Protein AF-A0A1M4LF15-F1 (afdb_monomer_lite)

Radius of gyration: 17.49 Å; chains: 1; bounding box: 39×32×40 Å

Secondary structure (DSSP, 8-state):
---HHHHHHHHHHHHHHHTTT-TT--HHHHHHHHHHHHHHHHHHHHHHH-HHHHHHHHHHHHHHS--

Foldseek 3Di:
DDDPVVVLVVVVVVCCVVPVVCPPDDSVVVVVVVVVVVVVVVVVVVCVVPVPVVVVVVVVVVVVVVD

pLDDT: mean 81.17, std 10.42, range [45.41, 92.69]

Structure (mmCIF, N/CA/C/O backbone):
data_AF-A0A1M4LF15-F1
#
_entry.id   AF-A0A1M4LF15-F1
#
loop_
_atom_site.group_PDB
_atom_site.id
_atom_site.type_symbol
_atom_site.label_atom_id
_atom_site.label_alt_id
_atom_site.label_comp_id
_atom_site.label_asym_id
_atom_site.label_entity_id
_atom_site.label_seq_id
_atom_site.pdbx_PDB_ins_code
_atom_site.Cartn_x
_atom_site.Cartn_y
_atom_site.Cartn_z
_atom_site.occupancy
_atom_site.B_iso_or_equiv
_atom_site.auth_seq_id
_atom_site.auth_comp_id
_atom_site.auth_asym_id
_atom_site.auth_atom_id
_atom_site.pdbx_PDB_model_num
ATOM 1 N N . MET A 1 1 ? -12.787 -2.743 -13.000 1.00 55.50 1 MET A N 1
ATOM 2 C CA . MET A 1 1 ? -11.974 -1.773 -12.225 1.00 55.50 1 MET A CA 1
ATOM 3 C C . MET A 1 1 ? -11.800 -2.307 -10.814 1.00 55.50 1 MET A C 1
ATOM 5 O O . MET A 1 1 ? -12.774 -2.784 -10.249 1.00 55.50 1 MET A O 1
ATOM 9 N N . PHE A 1 2 ? -10.593 -2.254 -10.249 1.00 68.38 2 PHE A N 1
ATOM 10 C CA . PHE A 1 2 ? -10.384 -2.602 -8.841 1.00 68.38 2 PHE A CA 1
ATOM 11 C C . PHE A 1 2 ? -11.103 -1.585 -7.945 1.00 68.38 2 PHE A C 1
ATOM 13 O O . PHE A 1 2 ? -10.854 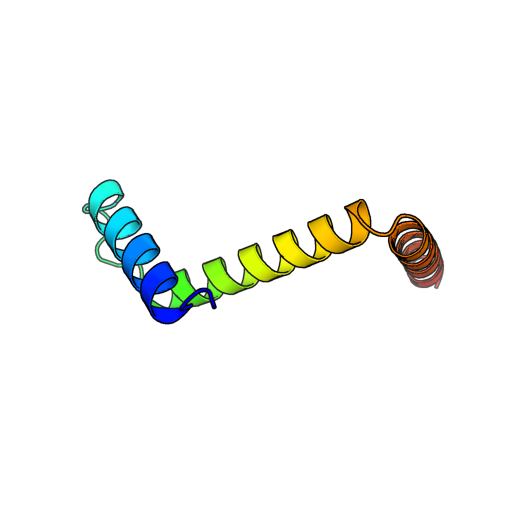-0.384 -8.054 1.00 68.38 2 PHE A O 1
ATOM 20 N N . ASN A 1 3 ? -12.005 -2.051 -7.078 1.00 87.00 3 ASN A N 1
ATOM 21 C CA . ASN A 1 3 ? -12.698 -1.183 -6.132 1.00 87.00 3 ASN A CA 1
ATOM 22 C C . ASN A 1 3 ? -11.807 -0.964 -4.901 1.00 87.00 3 ASN A C 1
ATOM 24 O O . ASN A 1 3 ? -11.677 -1.843 -4.048 1.00 87.00 3 ASN A O 1
ATOM 28 N N . LEU A 1 4 ? -11.195 0.219 -4.818 1.00 82.06 4 LEU A N 1
ATOM 29 C CA . LEU A 1 4 ? -10.277 0.583 -3.737 1.00 82.06 4 LEU A CA 1
ATOM 30 C C . LEU A 1 4 ? -10.920 0.426 -2.352 1.00 82.06 4 LEU A C 1
ATOM 32 O O . LEU A 1 4 ? -10.272 -0.063 -1.433 1.00 82.06 4 LEU A O 1
ATOM 36 N N . SER A 1 5 ? -12.199 0.781 -2.213 1.00 85.19 5 SER A N 1
ATOM 37 C CA . SER A 1 5 ? -12.920 0.671 -0.940 1.00 85.19 5 SER A CA 1
ATOM 38 C C . SER A 1 5 ? -13.018 -0.782 -0.472 1.00 85.19 5 SER A C 1
ATOM 40 O O . SER A 1 5 ? -12.773 -1.077 0.698 1.00 85.19 5 SER A O 1
ATOM 42 N N . VAL A 1 6 ? -13.301 -1.711 -1.391 1.00 91.06 6 VAL A N 1
ATOM 43 C CA . VAL A 1 6 ? -13.372 -3.151 -1.088 1.00 91.06 6 VAL A CA 1
ATOM 44 C C . VAL A 1 6 ? -12.012 -3.671 -0.622 1.00 91.06 6 VAL A C 1
ATOM 46 O O . VAL A 1 6 ? -11.926 -4.274 0.445 1.00 91.06 6 VAL A O 1
ATOM 49 N N . ILE A 1 7 ? -10.941 -3.337 -1.345 1.00 87.81 7 ILE A N 1
ATOM 50 C CA . ILE A 1 7 ? -9.572 -3.756 -1.004 1.00 87.81 7 ILE A CA 1
ATOM 51 C C . ILE A 1 7 ? -9.148 -3.201 0.364 1.00 87.81 7 ILE A C 1
ATOM 53 O O . ILE A 1 7 ? -8.589 -3.924 1.187 1.00 87.81 7 ILE A O 1
ATOM 57 N N . MET A 1 8 ? -9.441 -1.927 0.646 1.00 88.25 8 MET A N 1
ATOM 58 C CA . MET A 1 8 ? -9.112 -1.315 1.938 1.00 88.25 8 MET A CA 1
ATOM 59 C C . MET A 1 8 ? -9.914 -1.923 3.096 1.00 88.25 8 MET A C 1
ATOM 61 O O . MET A 1 8 ? -9.379 -2.089 4.193 1.00 88.25 8 MET A O 1
ATOM 65 N N . ASN A 1 9 ? -11.186 -2.267 2.872 1.00 91.62 9 ASN A N 1
ATOM 66 C CA . ASN A 1 9 ? -12.015 -2.958 3.864 1.00 91.62 9 ASN A CA 1
ATOM 67 C C . ASN A 1 9 ? -11.462 -4.350 4.190 1.00 91.62 9 ASN A C 1
ATOM 69 O O . ASN A 1 9 ? -11.359 -4.710 5.365 1.00 91.62 9 ASN A O 1
ATOM 73 N N . GLU A 1 10 ? -11.083 -5.113 3.169 1.00 92.69 10 GLU A N 1
ATOM 74 C CA . GLU A 1 10 ? -10.554 -6.464 3.331 1.00 92.69 10 GLU A CA 1
ATOM 75 C C . GLU A 1 10 ? -9.190 -6.457 4.031 1.00 92.69 10 GLU A C 1
ATOM 77 O O . GLU A 1 10 ? -9.008 -7.151 5.033 1.00 92.69 10 GLU A O 1
ATOM 82 N N . ALA A 1 11 ? -8.274 -5.582 3.604 1.00 90.38 11 ALA A N 1
ATOM 83 C CA . ALA A 1 11 ? -6.969 -5.411 4.240 1.00 90.38 11 ALA A CA 1
ATOM 84 C C . ALA A 1 11 ? -7.093 -5.029 5.727 1.00 90.38 11 ALA A C 1
ATOM 86 O O . ALA A 1 11 ? -6.386 -5.578 6.577 1.00 90.38 11 ALA A O 1
ATOM 87 N N . TRP A 1 12 ? -8.030 -4.134 6.061 1.00 91.25 12 TRP A N 1
ATOM 88 C CA . TRP A 1 12 ? -8.313 -3.766 7.449 1.00 91.25 12 TRP A CA 1
ATOM 89 C C . TRP A 1 12 ? -8.900 -4.930 8.261 1.00 91.25 12 TRP A C 1
ATOM 91 O O . TRP A 1 12 ? -8.505 -5.143 9.410 1.00 91.25 12 TRP A O 1
ATOM 101 N N . SER A 1 13 ? -9.824 -5.702 7.677 1.00 91.56 13 SER A N 1
ATOM 102 C CA . SER A 1 13 ? -10.410 -6.887 8.321 1.00 91.56 13 SER A CA 1
ATOM 103 C C . SER A 1 13 ? -9.332 -7.918 8.657 1.00 91.56 13 SER A C 1
ATOM 105 O O . SER A 1 13 ? -9.271 -8.400 9.790 1.00 91.56 13 SER A O 1
ATOM 107 N N . THR A 1 14 ? -8.437 -8.192 7.708 1.00 92.56 14 THR A N 1
ATOM 108 C CA . THR A 1 14 ? -7.304 -9.106 7.887 1.00 92.56 14 THR A CA 1
ATOM 109 C C . THR A 1 14 ? -6.357 -8.615 8.977 1.00 92.56 14 THR A C 1
ATOM 111 O O . THR A 1 14 ? -6.026 -9.380 9.882 1.00 92.56 14 THR A O 1
ATOM 114 N N . TYR A 1 15 ? -5.991 -7.327 8.970 1.00 90.12 15 TYR A N 1
ATOM 115 C CA . TYR A 1 15 ? -5.174 -6.737 10.033 1.00 90.12 15 TYR A CA 1
ATOM 116 C C . TYR A 1 15 ? -5.814 -6.922 11.418 1.00 90.12 15 TYR A C 1
ATOM 118 O O . TYR A 1 15 ? -5.162 -7.399 12.346 1.00 90.12 15 TYR A O 1
ATOM 126 N N . ARG A 1 16 ? -7.109 -6.609 11.557 1.00 90.00 16 ARG A N 1
ATOM 127 C CA . ARG A 1 16 ? -7.840 -6.766 12.825 1.00 90.00 16 ARG A CA 1
ATOM 128 C C . ARG A 1 16 ? -7.886 -8.208 13.318 1.00 90.00 16 ARG A C 1
ATOM 130 O O . ARG A 1 16 ? -7.810 -8.413 14.526 1.00 90.00 16 ARG A O 1
ATOM 137 N N . ARG A 1 17 ? -8.015 -9.193 12.423 1.00 89.69 17 ARG A N 1
ATOM 138 C CA . ARG A 1 17 ? -7.992 -10.616 12.806 1.00 89.69 17 ARG A CA 1
ATOM 139 C C . ARG A 1 17 ? -6.613 -11.031 13.313 1.00 89.69 17 ARG A C 1
ATOM 141 O O . ARG A 1 17 ? -6.524 -11.626 14.381 1.00 89.69 17 ARG A O 1
ATOM 148 N N . SER A 1 18 ? -5.553 -10.667 12.593 1.00 89.69 18 SER A N 1
ATOM 149 C CA . SER A 1 18 ? -4.178 -11.060 12.932 1.00 89.69 18 SER A CA 1
ATOM 150 C C . SER A 1 18 ? -3.618 -10.328 14.155 1.00 89.69 18 SER A C 1
ATOM 152 O O . SER A 1 18 ? -2.811 -10.885 14.895 1.00 89.69 18 SER A O 1
ATOM 154 N N . TYR A 1 19 ? -4.053 -9.089 14.392 1.00 84.38 19 TYR A N 1
ATOM 155 C CA . TYR A 1 19 ? -3.538 -8.218 15.453 1.00 84.38 19 TYR A CA 1
ATOM 156 C C . TYR A 1 19 ? -4.622 -7.810 16.457 1.00 84.38 19 TYR A C 1
ATOM 158 O O . TYR A 1 19 ? -4.557 -6.731 17.044 1.00 84.38 19 TYR A O 1
ATOM 166 N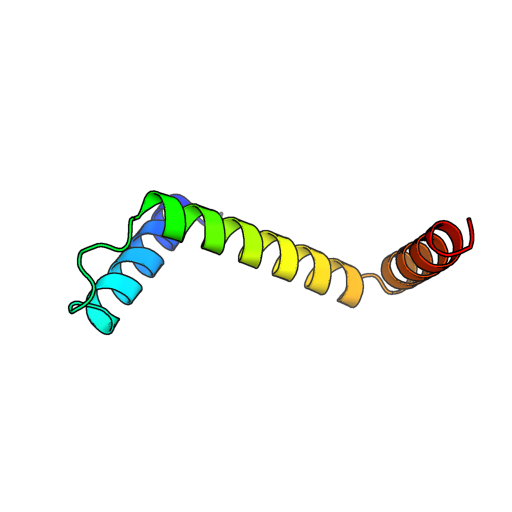 N . SER A 1 20 ? -5.596 -8.691 16.700 1.00 71.50 20 SER A N 1
ATOM 167 C CA . SER A 1 20 ? -6.753 -8.467 17.586 1.00 71.50 20 SER A CA 1
ATOM 168 C C . SER A 1 20 ? -6.396 -7.987 19.002 1.00 71.50 20 SER A C 1
ATOM 170 O O . SER A 1 20 ? -7.200 -7.318 19.644 1.00 71.50 20 SER A O 1
ATOM 172 N N . LYS A 1 21 ? -5.169 -8.256 19.468 1.00 76.81 21 LYS A N 1
ATOM 173 C CA . LYS A 1 21 ? -4.625 -7.805 20.761 1.00 76.81 21 LYS A CA 1
ATOM 174 C C . LYS A 1 21 ? -4.161 -6.338 20.789 1.00 76.81 21 LYS A C 1
ATOM 176 O O . LYS A 1 21 ? -3.748 -5.864 21.842 1.00 76.81 21 LYS A O 1
ATOM 181 N N . ARG A 1 22 ? -4.195 -5.613 19.663 1.00 72.38 22 ARG A N 1
ATOM 182 C CA . ARG A 1 22 ? -3.785 -4.197 19.552 1.00 72.38 22 ARG A CA 1
ATOM 183 C C . ARG A 1 22 ? -4.981 -3.303 19.188 1.00 72.38 22 ARG A C 1
ATOM 185 O O . ARG A 1 22 ? -5.048 -2.798 18.068 1.00 72.38 22 ARG A O 1
ATOM 192 N N . PRO A 1 23 ? -5.934 -3.091 20.115 1.00 69.19 23 PRO A N 1
ATOM 193 C CA . PRO A 1 23 ? -7.169 -2.354 19.835 1.00 69.19 23 PRO A CA 1
ATOM 194 C C . PRO A 1 23 ? -6.947 -0.856 19.576 1.00 69.19 23 PRO A C 1
ATOM 196 O O . PRO A 1 23 ? -7.823 -0.196 19.029 1.00 69.19 23 PRO A O 1
ATOM 199 N N . THR A 1 24 ? -5.783 -0.313 19.944 1.00 81.69 24 THR A N 1
ATOM 200 C CA . THR A 1 24 ? -5.458 1.115 19.827 1.00 81.69 24 THR A CA 1
ATOM 201 C C . THR A 1 24 ? -5.002 1.544 18.435 1.00 81.69 24 THR A C 1
ATOM 203 O O . THR A 1 24 ? -4.885 2.743 18.179 1.00 81.69 24 THR A O 1
ATOM 206 N N . PHE A 1 25 ? -4.737 0.610 17.517 1.00 86.06 25 PHE A N 1
ATOM 207 C CA . PHE A 1 25 ? -4.292 0.985 16.180 1.00 86.06 25 PHE A CA 1
ATOM 208 C C . PHE A 1 25 ? -5.456 1.539 15.353 1.00 86.06 25 PHE A C 1
ATOM 210 O O . PHE A 1 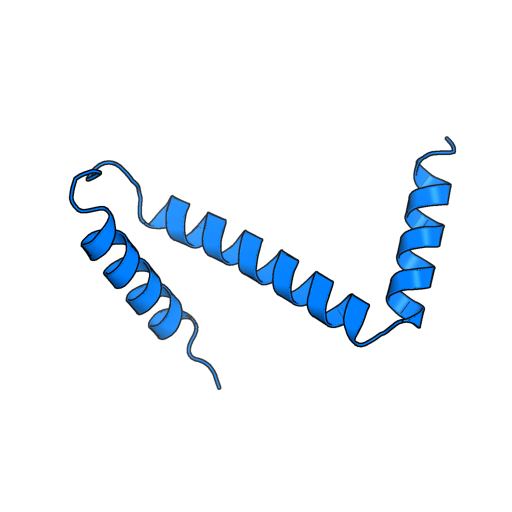25 ? -6.440 0.849 15.096 1.00 86.06 25 PHE A O 1
ATOM 217 N N . GLN A 1 26 ? -5.348 2.800 14.937 1.00 89.19 26 GLN A N 1
ATOM 218 C CA . GLN A 1 26 ? -6.424 3.488 14.234 1.00 89.19 26 GLN A CA 1
ATOM 219 C C . GLN A 1 26 ? -6.505 3.075 12.762 1.00 89.19 26 GLN A C 1
ATOM 221 O O . GLN A 1 26 ? -5.504 2.984 12.046 1.00 89.19 26 GLN A O 1
ATOM 226 N N . ARG A 1 27 ? -7.739 2.909 12.279 1.00 89.06 27 ARG A N 1
ATOM 227 C CA . ARG A 1 27 ? -8.024 2.572 10.880 1.00 89.06 27 ARG A CA 1
ATOM 228 C C . ARG A 1 27 ? -7.562 3.651 9.894 1.00 89.06 27 ARG A C 1
ATOM 230 O O . ARG A 1 27 ? -7.105 3.327 8.803 1.00 89.06 27 ARG A O 1
ATOM 237 N N . SER A 1 28 ? -7.675 4.925 10.263 1.00 90.56 28 SER A N 1
ATOM 238 C CA . SER A 1 28 ? -7.186 6.062 9.470 1.00 90.56 28 SER A CA 1
ATOM 239 C C . SER A 1 28 ? -5.679 5.958 9.218 1.00 90.56 28 SER A C 1
ATOM 241 O O . SER A 1 28 ? -5.239 6.053 8.073 1.00 90.56 28 SER A O 1
ATOM 243 N N . THR A 1 29 ? -4.905 5.667 10.265 1.00 90.50 29 THR A N 1
ATOM 244 C CA . THR A 1 29 ? -3.455 5.449 10.183 1.00 90.50 29 THR A CA 1
ATOM 245 C C . THR A 1 29 ? -3.115 4.238 9.318 1.00 90.50 29 THR A C 1
ATOM 247 O O . THR A 1 29 ? -2.236 4.332 8.464 1.00 90.50 29 THR A O 1
ATOM 250 N N . PHE A 1 30 ? -3.839 3.123 9.473 1.00 91.25 30 PHE A N 1
ATOM 251 C CA . PHE A 1 30 ? -3.688 1.955 8.596 1.00 91.25 30 PHE A CA 1
ATOM 252 C C . PHE A 1 30 ? -3.885 2.322 7.122 1.00 91.25 30 PHE A C 1
ATOM 254 O O . PHE A 1 30 ? -3.040 2.011 6.284 1.00 91.25 30 PHE A O 1
ATOM 261 N N . ASN A 1 31 ? -4.979 3.020 6.811 1.00 90.88 31 ASN A N 1
ATOM 262 C CA . ASN A 1 31 ? -5.303 3.427 5.448 1.00 90.88 31 ASN A CA 1
ATOM 263 C C . ASN A 1 31 ? -4.230 4.352 4.862 1.00 90.88 31 ASN A C 1
ATOM 265 O O . ASN A 1 31 ? -3.836 4.178 3.710 1.00 90.88 31 ASN A O 1
ATOM 269 N N . TRP A 1 32 ? -3.738 5.308 5.652 1.00 92.00 32 TRP A N 1
ATOM 270 C CA . TRP A 1 32 ? -2.674 6.217 5.232 1.00 92.00 32 TRP A CA 1
ATOM 271 C C . TRP A 1 32 ? -1.378 5.466 4.896 1.00 92.00 32 TRP A C 1
ATOM 273 O O . TRP A 1 32 ? -0.825 5.648 3.809 1.00 92.00 32 TRP A O 1
ATOM 283 N N . LEU A 1 33 ? -0.943 4.553 5.771 1.00 91.94 33 LEU A N 1
ATOM 284 C CA . LEU A 1 33 ? 0.234 3.713 5.525 1.00 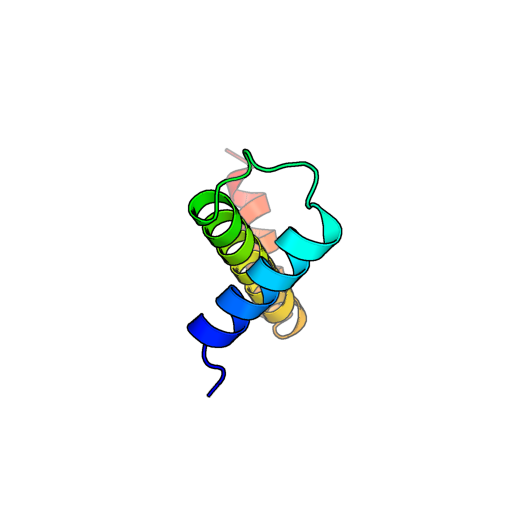91.94 33 LEU A CA 1
ATOM 285 C C . LEU A 1 33 ? 0.060 2.829 4.286 1.00 91.94 33 LEU A C 1
ATOM 287 O O . LEU A 1 33 ? 0.979 2.713 3.475 1.00 91.94 33 LEU A O 1
ATOM 291 N N . LEU A 1 34 ? -1.124 2.239 4.110 1.00 90.75 34 LEU A N 1
ATOM 292 C CA . LEU A 1 34 ? -1.428 1.399 2.954 1.00 90.75 34 LEU A CA 1
ATOM 293 C C . LEU A 1 34 ? -1.338 2.195 1.643 1.00 90.75 34 LEU A C 1
ATOM 295 O O . LEU A 1 34 ? -0.757 1.713 0.671 1.00 90.75 34 LEU A O 1
ATOM 299 N N . MET A 1 35 ? -1.845 3.430 1.626 1.00 90.62 35 MET A N 1
ATOM 300 C CA . MET A 1 35 ? -1.754 4.321 0.465 1.00 90.62 35 MET A CA 1
ATOM 301 C C . MET A 1 35 ? -0.308 4.710 0.138 1.00 90.62 35 MET A C 1
ATOM 303 O O . MET A 1 35 ? 0.063 4.738 -1.038 1.00 90.62 35 MET A O 1
ATOM 307 N N . ILE A 1 36 ? 0.526 4.962 1.153 1.00 92.25 36 ILE A N 1
ATOM 308 C CA . ILE A 1 36 ? 1.958 5.233 0.956 1.00 92.25 36 ILE A CA 1
ATOM 309 C C . ILE A 1 36 ? 2.655 4.021 0.341 1.00 92.25 36 ILE A C 1
ATOM 311 O O . ILE A 1 36 ? 3.347 4.159 -0.669 1.00 92.25 36 ILE A O 1
ATOM 315 N N . SER A 1 37 ? 2.455 2.832 0.910 1.00 88.56 37 SER A N 1
ATOM 316 C CA . SER A 1 37 ? 3.045 1.595 0.389 1.00 88.56 37 SER A CA 1
ATOM 317 C C . SER A 1 37 ? 2.598 1.320 -1.045 1.00 88.56 37 SER A C 1
ATOM 319 O O . SER A 1 37 ? 3.427 0.996 -1.892 1.00 88.56 37 SER A O 1
ATOM 321 N N . TRP A 1 38 ? 1.313 1.527 -1.348 1.00 88.81 38 TRP A N 1
ATOM 322 C CA . TRP A 1 38 ? 0.776 1.378 -2.698 1.00 88.81 38 TRP A CA 1
ATOM 323 C C . TRP A 1 38 ? 1.423 2.339 -3.695 1.00 88.81 38 TRP A C 1
ATOM 325 O O . TRP A 1 38 ? 1.799 1.924 -4.792 1.00 88.81 38 TRP A O 1
ATOM 335 N N . LYS A 1 39 ? 1.609 3.608 -3.312 1.00 88.81 39 LYS A N 1
ATOM 336 C CA . LYS A 1 39 ? 2.316 4.586 -4.145 1.00 88.81 39 LYS A CA 1
ATOM 337 C C . LYS A 1 39 ? 3.749 4.131 -4.428 1.00 88.81 39 LYS A C 1
ATOM 339 O O . LYS A 1 39 ? 4.145 4.075 -5.585 1.00 88.81 39 LYS A O 1
ATOM 344 N N . ARG A 1 40 ? 4.495 3.721 -3.397 1.00 88.12 40 ARG A N 1
ATOM 345 C CA . ARG A 1 40 ? 5.886 3.259 -3.561 1.00 88.12 40 ARG A CA 1
ATOM 346 C C . ARG A 1 40 ? 5.980 2.011 -4.440 1.00 88.12 40 ARG A C 1
ATOM 348 O O . ARG A 1 40 ? 6.883 1.929 -5.267 1.00 88.12 40 ARG A O 1
ATOM 355 N N . ALA A 1 41 ? 5.049 1.071 -4.287 1.00 86.31 41 ALA A N 1
ATOM 356 C CA . ALA A 1 41 ? 4.982 -0.128 -5.117 1.00 86.31 41 ALA A CA 1
ATOM 357 C C . ALA A 1 41 ? 4.688 0.214 -6.585 1.00 86.3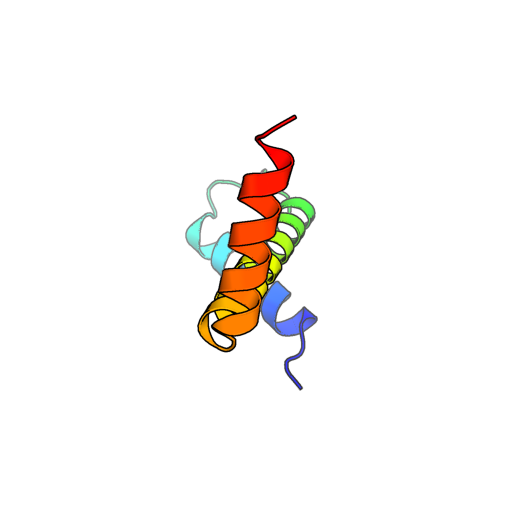1 41 ALA A C 1
ATOM 359 O O . ALA A 1 41 ? 5.343 -0.319 -7.478 1.00 86.31 41 ALA A O 1
ATOM 360 N N . LYS A 1 42 ? 3.757 1.144 -6.836 1.00 84.62 42 LYS A N 1
ATOM 361 C CA . LYS A 1 42 ? 3.476 1.654 -8.184 1.00 84.62 42 LYS A CA 1
ATOM 362 C C . LYS A 1 42 ? 4.688 2.332 -8.805 1.00 84.62 42 LYS A C 1
ATOM 364 O O . LYS A 1 42 ? 5.023 2.008 -9.936 1.00 84.62 42 LYS A O 1
ATOM 369 N N . ASP A 1 43 ? 5.355 3.218 -8.072 1.00 84.62 43 ASP A N 1
ATOM 370 C CA . ASP A 1 43 ? 6.542 3.921 -8.567 1.00 84.62 43 ASP A CA 1
ATOM 371 C C . ASP A 1 43 ? 7.671 2.926 -8.886 1.00 84.62 43 ASP A C 1
ATOM 373 O O . ASP A 1 43 ? 8.318 3.020 -9.927 1.00 84.62 43 ASP A O 1
ATOM 377 N N . ALA A 1 44 ? 7.878 1.918 -8.031 1.00 83.62 44 ALA A N 1
ATOM 378 C CA . ALA A 1 44 ? 8.854 0.857 -8.272 1.00 83.62 44 ALA A CA 1
ATOM 379 C C . ALA A 1 44 ? 8.506 0.009 -9.506 1.00 83.62 44 ALA A C 1
ATOM 381 O O . ALA A 1 44 ? 9.379 -0.244 -10.337 1.00 83.62 44 ALA A O 1
ATOM 382 N N . ALA A 1 45 ? 7.238 -0.382 -9.659 1.00 82.50 45 ALA A N 1
ATOM 383 C CA . ALA A 1 45 ? 6.766 -1.107 -10.835 1.00 82.50 45 ALA A CA 1
ATOM 384 C C . ALA A 1 45 ? 6.921 -0.269 -12.113 1.00 82.50 45 ALA A C 1
ATOM 386 O O . ALA A 1 45 ? 7.369 -0.785 -13.134 1.00 82.50 45 ALA A O 1
ATOM 387 N N . LEU A 1 46 ? 6.630 1.034 -12.044 1.00 79.50 46 LEU A N 1
ATOM 388 C CA . LEU A 1 46 ? 6.793 1.962 -13.158 1.00 79.50 46 LEU A CA 1
ATOM 389 C C . LEU A 1 46 ? 8.264 2.056 -13.585 1.00 79.50 46 LEU A C 1
ATOM 391 O O . LEU A 1 46 ? 8.556 1.894 -14.768 1.00 79.50 46 LEU A O 1
ATOM 395 N N . ARG A 1 47 ? 9.197 2.223 -12.636 1.00 78.44 47 ARG A N 1
ATOM 396 C CA . ARG A 1 47 ? 10.646 2.214 -12.917 1.00 78.44 47 ARG A CA 1
ATOM 397 C C . ARG A 1 47 ? 11.122 0.895 -13.512 1.00 78.44 47 ARG A C 1
ATOM 399 O O . ARG A 1 47 ? 11.910 0.908 -14.451 1.00 78.44 47 ARG A O 1
ATOM 406 N N . ALA A 1 48 ? 10.648 -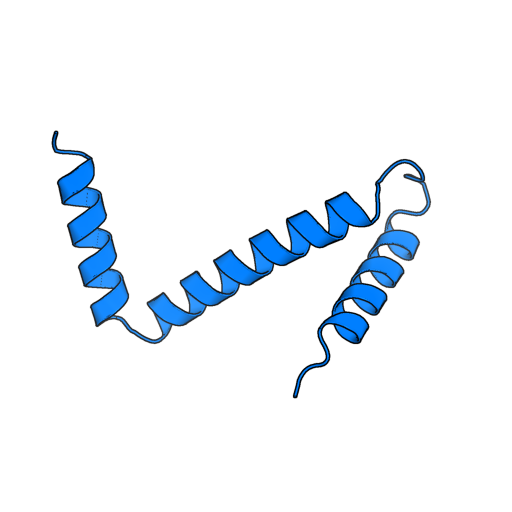0.231 -12.982 1.00 77.12 48 ALA A N 1
ATOM 407 C CA . ALA A 1 48 ? 10.998 -1.548 -13.508 1.00 77.12 48 ALA A CA 1
ATOM 408 C C . ALA A 1 48 ? 10.473 -1.740 -14.941 1.00 77.12 48 ALA A C 1
ATOM 410 O O . ALA A 1 48 ? 11.174 -2.291 -15.785 1.00 77.12 48 ALA A O 1
ATOM 411 N N . SER A 1 49 ? 9.266 -1.244 -15.227 1.00 77.44 49 SER A N 1
ATOM 412 C CA . SER A 1 49 ? 8.656 -1.316 -16.560 1.00 77.44 49 SER A CA 1
ATOM 413 C C . SER A 1 49 ? 9.236 -0.311 -17.562 1.00 77.44 49 SER A C 1
ATOM 415 O O . SER A 1 49 ? 9.170 -0.547 -18.766 1.00 77.44 49 SER A O 1
ATOM 417 N N . ASN A 1 50 ? 9.817 0.799 -17.089 1.00 77.50 50 ASN A N 1
ATOM 418 C CA . ASN A 1 50 ? 10.393 1.848 -17.924 1.00 77.50 50 ASN A CA 1
ATOM 419 C C . ASN A 1 50 ? 11.860 2.130 -17.533 1.00 77.50 50 ASN A C 1
ATOM 421 O O . ASN A 1 50 ? 12.138 3.029 -16.729 1.00 77.50 50 ASN A O 1
ATOM 425 N N . PRO A 1 51 ? 12.821 1.406 -18.138 1.00 69.00 51 PRO A N 1
ATOM 426 C CA . PRO A 1 51 ? 14.241 1.529 -17.807 1.00 69.00 51 PRO A CA 1
ATOM 427 C C . PRO A 1 51 ? 14.829 2.904 -18.165 1.00 69.00 51 PRO A C 1
ATOM 429 O O . PRO A 1 51 ? 15.838 3.313 -17.587 1.00 69.00 51 PRO A O 1
ATOM 432 N N . VAL A 1 52 ? 14.206 3.641 -19.093 1.00 74.94 52 VAL A N 1
ATOM 433 C CA . VAL A 1 52 ? 14.603 5.015 -19.438 1.00 74.94 52 VAL A CA 1
ATOM 434 C C . VAL A 1 52 ? 14.223 5.971 -18.310 1.00 74.94 52 VAL A C 1
ATOM 436 O O . VAL A 1 52 ? 15.059 6.765 -17.881 1.00 74.94 52 VAL A O 1
ATOM 439 N N . LEU A 1 53 ? 13.006 5.851 -17.769 1.00 71.62 53 LEU A N 1
ATOM 440 C CA . LEU A 1 53 ? 12.545 6.664 -16.640 1.00 71.62 53 LEU A CA 1
ATOM 441 C C . LEU A 1 53 ? 13.418 6.436 -15.395 1.00 71.62 53 LEU A C 1
ATOM 443 O O . LEU A 1 53 ? 13.844 7.395 -14.757 1.00 71.62 53 LEU A O 1
ATOM 447 N N . ALA A 1 54 ? 13.767 5.176 -15.112 1.00 71.50 54 ALA A N 1
ATOM 448 C CA . ALA A 1 54 ? 14.661 4.823 -14.009 1.00 71.50 54 ALA A CA 1
ATOM 449 C C . ALA A 1 54 ? 16.059 5.457 -14.153 1.00 71.50 54 ALA A C 1
ATOM 451 O O . ALA A 1 54 ? 16.607 5.983 -13.183 1.00 71.50 54 ALA A O 1
ATOM 452 N N . LYS A 1 55 ? 16.631 5.463 -15.368 1.00 70.62 55 LYS A N 1
ATOM 453 C CA . LYS A 1 55 ? 17.917 6.130 -15.641 1.00 70.62 55 LYS A CA 1
ATOM 454 C C . LYS A 1 55 ? 17.827 7.650 -15.491 1.00 70.62 55 LYS A C 1
ATOM 456 O O . LYS A 1 55 ? 18.741 8.250 -14.932 1.00 70.62 55 LYS A O 1
ATOM 461 N N . VAL A 1 56 ? 16.749 8.276 -15.965 1.00 76.25 56 VAL A N 1
ATOM 462 C CA . VAL A 1 56 ? 16.544 9.732 -15.855 1.00 76.25 56 VAL A CA 1
ATOM 463 C C . VAL A 1 56 ? 16.397 10.164 -14.395 1.00 76.25 56 VAL A C 1
ATOM 465 O O . VAL A 1 56 ? 17.014 11.150 -13.991 1.00 76.25 56 VAL A O 1
ATOM 468 N N . GLU A 1 57 ? 15.645 9.419 -13.585 1.00 73.06 57 GLU A N 1
ATOM 469 C CA . GLU A 1 57 ? 15.517 9.690 -12.147 1.00 73.06 57 GLU A CA 1
ATOM 470 C C . GLU A 1 57 ? 16.855 9.531 -11.412 1.00 73.06 57 GLU A C 1
ATOM 472 O O . GLU A 1 57 ? 17.243 10.431 -10.668 1.00 73.06 57 GLU A O 1
ATOM 477 N N . ALA A 1 58 ? 17.617 8.471 -11.698 1.00 73.75 58 ALA A N 1
ATOM 478 C CA . ALA A 1 58 ? 18.943 8.265 -11.108 1.00 73.75 58 ALA A CA 1
ATOM 479 C C . ALA A 1 58 ? 19.937 9.390 -11.466 1.00 73.75 58 ALA A C 1
ATOM 481 O O . ALA A 1 58 ? 20.756 9.804 -10.642 1.00 73.75 58 ALA A O 1
ATOM 482 N N . LEU A 1 59 ? 19.868 9.920 -12.693 1.00 76.19 59 LEU A N 1
ATOM 483 C CA . LEU A 1 59 ? 20.671 11.075 -13.108 1.00 76.19 59 LEU A CA 1
ATOM 484 C C . LEU A 1 59 ? 20.227 12.371 -12.413 1.00 76.19 59 LEU A C 1
ATOM 486 O O . LEU A 1 59 ? 21.066 13.228 -12.127 1.00 76.19 59 LEU A O 1
ATOM 490 N N . ARG A 1 60 ? 18.929 12.519 -12.126 1.00 75.94 60 ARG A N 1
ATOM 491 C CA . ARG A 1 60 ? 18.377 13.677 -11.412 1.00 75.94 60 ARG A CA 1
ATOM 492 C C . ARG A 1 60 ? 18.780 13.679 -9.936 1.00 75.94 60 ARG A C 1
ATOM 494 O O . ARG A 1 60 ? 19.203 14.724 -9.451 1.00 75.94 60 ARG A O 1
ATOM 501 N N . GLU A 1 61 ? 18.730 12.528 -9.266 1.00 74.12 61 GLU A N 1
ATOM 502 C CA . GLU A 1 61 ? 19.204 12.369 -7.879 1.00 74.12 61 GLU A CA 1
ATOM 503 C C . GLU A 1 61 ? 20.700 12.672 -7.740 1.00 74.12 61 GLU A C 1
ATOM 505 O O . GLU A 1 61 ? 21.109 13.384 -6.824 1.00 74.12 61 GLU A O 1
ATOM 510 N N . ARG A 1 62 ? 21.530 12.225 -8.693 1.00 69.94 62 ARG A N 1
ATOM 511 C CA . ARG A 1 62 ? 22.962 12.578 -8.705 1.00 69.94 62 ARG A CA 1
ATOM 512 C C . ARG A 1 62 ? 23.203 14.081 -8.827 1.00 69.94 62 ARG A C 1
ATOM 514 O O . ARG A 1 62 ? 24.169 14.585 -8.266 1.00 69.94 62 ARG A O 1
ATOM 521 N N . ARG A 1 63 ? 22.338 14.799 -9.548 1.00 70.94 63 ARG A N 1
ATOM 522 C CA . ARG A 1 63 ? 22.453 16.252 -9.729 1.00 70.94 63 ARG A CA 1
ATOM 523 C C . ARG A 1 63 ? 22.004 17.032 -8.490 1.00 70.94 63 ARG A C 1
ATOM 525 O O . ARG A 1 63 ? 22.584 18.073 -8.216 1.00 70.94 63 ARG A O 1
ATOM 532 N N . SER A 1 64 ? 21.015 16.541 -7.741 1.00 67.56 64 SER A N 1
ATOM 533 C CA . SER A 1 64 ? 20.551 17.193 -6.505 1.00 67.56 64 SER A CA 1
ATOM 534 C C . SER A 1 64 ? 21.484 17.007 -5.307 1.00 67.56 64 SER A C 1
ATOM 536 O O . SER A 1 64 ? 21.358 17.748 -4.347 1.00 67.56 64 SER A O 1
ATOM 538 N N . ILE A 1 65 ? 22.388 16.023 -5.343 1.00 60.22 65 ILE A N 1
ATOM 539 C CA . ILE A 1 65 ? 23.383 15.771 -4.281 1.00 60.22 65 ILE A CA 1
ATOM 540 C C . ILE A 1 65 ? 24.675 16.584 -4.511 1.00 60.22 65 ILE A C 1
ATOM 542 O O . ILE A 1 65 ? 25.496 16.718 -3.612 1.00 60.22 65 ILE A O 1
ATOM 546 N N . ALA A 1 66 ? 24.867 17.132 -5.714 1.00 55.84 66 ALA A N 1
ATOM 547 C CA . ALA A 1 66 ? 26.074 17.862 -6.108 1.00 55.84 66 ALA A CA 1
ATOM 548 C C . ALA A 1 66 ? 26.035 19.379 -5.808 1.00 55.84 66 ALA A C 1
ATOM 550 O O . ALA A 1 66 ? 26.915 20.096 -6.280 1.00 55.84 66 ALA A O 1
ATOM 551 N N . PHE A 1 67 ? 25.037 19.859 -5.059 1.00 45.41 67 PHE A N 1
ATOM 552 C CA . PHE A 1 67 ? 24.897 21.247 -4.605 1.00 45.41 67 PHE A CA 1
ATOM 553 C C . PHE A 1 67 ? 24.588 21.299 -3.112 1.00 45.41 67 PHE A C 1
ATOM 555 O O . PHE A 1 67 ? 23.747 20.484 -2.669 1.00 45.41 67 PHE A O 1
#

Sequence (67 aa):
MFNLSVIMNEAWSTYRRSYSKRPTFQRSTFNWLLMISWKRAKDAALRASNPVLAKVEALRERRSIAF